Protein AF-A0A7J4QFR9-F1 (afdb_monomer_lite)

pLDDT: mean 86.67, std 10.89, range [56.66, 97.69]

Foldseek 3Di:
DDDDDDDDDPVVVVVLVVVCVVVVPPDSVRSVVVVVVVVVVVVVVVVVVVVCVVVVCPPVDPQDPVNVVVVCVVVVVVVCVVVVPD

Sequence (86 aa):
MEAICVKLDKGIMKEINEIAKEFHYTTRTDFIREAIRSKIEELQKKRALKNLEKYFGASKVKTTDEDLERIREEVGNEYKKKFGLK

Secondary structure (DSSP, 8-state):
---------HHHHHHHHHHHHHTT-S-HHHHHHHHHHHHHHHHHHHHHHHHHHTTTTT--S---HHHHHHHHHHHHHHHHHHHT--

Radius of gyration: 26.14 Å; chains: 1; bounding box: 53×25×66 Å

Structure (mmCIF, N/CA/C/O backbone):
data_AF-A0A7J4QFR9-F1
#
_entry.id   AF-A0A7J4QFR9-F1
#
loop_
_atom_site.group_PDB
_atom_site.id
_atom_site.type_symbol
_atom_site.label_atom_id
_atom_site.label_alt_id
_atom_site.label_comp_id
_atom_site.label_asym_id
_atom_site.label_entity_id
_atom_site.label_seq_id
_atom_site.pdbx_PDB_ins_code
_atom_site.Cartn_x
_atom_site.Cartn_y
_atom_site.Cartn_z
_atom_site.occupancy
_atom_site.B_iso_or_equiv
_atom_site.auth_seq_id
_atom_site.auth_comp_id
_atom_site.auth_asym_id
_atom_site.auth_atom_id
_atom_site.pdbx_PDB_model_num
ATOM 1 N N . MET A 1 1 ? -18.672 -0.401 -8.522 1.00 69.19 1 MET A N 1
ATOM 2 C CA . MET A 1 1 ? -18.058 -0.696 -7.210 1.00 69.19 1 MET A CA 1
ATOM 3 C C . MET A 1 1 ? -18.645 -2.003 -6.732 1.00 69.19 1 MET A C 1
ATOM 5 O O . MET A 1 1 ? -19.858 -2.142 -6.799 1.00 69.19 1 MET A O 1
ATOM 9 N N . GLU A 1 2 ? -17.812 -2.938 -6.296 1.00 90.00 2 GLU A N 1
ATOM 10 C CA . GLU A 1 2 ? -18.265 -4.180 -5.663 1.00 90.00 2 GLU A CA 1
ATOM 11 C C . GLU A 1 2 ? -18.071 -4.063 -4.149 1.00 90.00 2 GLU A C 1
ATOM 13 O O . GLU A 1 2 ? -17.118 -3.427 -3.690 1.00 90.00 2 GLU A O 1
ATOM 18 N N . ALA A 1 3 ? -18.998 -4.624 -3.374 1.00 91.00 3 ALA A N 1
ATOM 19 C CA . ALA A 1 3 ? -18.919 -4.628 -1.919 1.00 91.00 3 ALA A CA 1
ATOM 20 C C . ALA A 1 3 ? -18.239 -5.911 -1.436 1.00 91.00 3 ALA A C 1
ATOM 22 O O . ALA A 1 3 ? -18.555 -7.002 -1.904 1.00 91.00 3 ALA A O 1
ATOM 23 N N . ILE A 1 4 ? -17.339 -5.775 -0.465 1.00 92.31 4 ILE A N 1
ATOM 24 C CA . ILE A 1 4 ? -16.692 -6.905 0.203 1.00 92.31 4 ILE A CA 1
ATOM 25 C C . ILE A 1 4 ? -17.003 -6.855 1.697 1.00 92.31 4 ILE A C 1
ATOM 27 O O . ILE A 1 4 ? -17.087 -5.777 2.287 1.00 92.31 4 ILE A O 1
ATOM 31 N N . CYS A 1 5 ? -17.157 -8.022 2.316 1.00 93.69 5 CYS A N 1
ATOM 32 C CA . CYS A 1 5 ? -17.264 -8.154 3.764 1.00 93.69 5 CYS A CA 1
ATOM 33 C C . CYS A 1 5 ? -16.038 -8.909 4.273 1.00 93.69 5 CYS A C 1
ATOM 35 O O . CYS A 1 5 ? -15.729 -9.993 3.780 1.00 93.69 5 CYS A O 1
ATOM 37 N N . VAL A 1 6 ? -15.338 -8.338 5.251 1.00 90.88 6 VAL A N 1
ATOM 38 C CA . VAL A 1 6 ? -14.130 -8.930 5.832 1.00 90.88 6 VAL A CA 1
ATOM 39 C C . VAL A 1 6 ? -14.296 -8.979 7.344 1.00 90.88 6 VAL A C 1
ATOM 41 O O . VAL A 1 6 ? -14.714 -7.998 7.960 1.00 90.88 6 VAL A O 1
ATOM 44 N N . LYS A 1 7 ? -13.977 -10.127 7.945 1.00 94.81 7 LYS A N 1
ATOM 45 C CA . LYS A 1 7 ? -13.911 -10.278 9.400 1.00 94.81 7 LYS A CA 1
ATOM 46 C C . LYS A 1 7 ? -12.484 -9.995 9.852 1.00 94.81 7 LYS A C 1
ATOM 48 O O . LYS A 1 7 ? -11.552 -10.604 9.338 1.00 94.81 7 LYS A O 1
ATOM 53 N N . LEU A 1 8 ? -12.337 -9.073 10.795 1.00 93.31 8 LEU A N 1
ATOM 54 C CA . LEU A 1 8 ? -11.055 -8.655 11.354 1.00 93.31 8 LEU A CA 1
ATOM 55 C C . LEU A 1 8 ? -11.108 -8.778 12.873 1.00 93.31 8 LEU A C 1
ATOM 57 O O . LEU A 1 8 ? -12.159 -8.558 13.483 1.00 93.31 8 LEU A O 1
ATOM 61 N N . ASP A 1 9 ? -9.969 -9.102 13.477 1.00 96.94 9 ASP A N 1
ATOM 62 C CA . ASP A 1 9 ? -9.846 -9.123 14.928 1.00 96.94 9 ASP A CA 1
ATOM 63 C C . ASP A 1 9 ? -10.082 -7.740 15.532 1.00 96.94 9 ASP A C 1
ATOM 65 O O . ASP A 1 9 ? -9.803 -6.698 14.930 1.00 96.94 9 ASP A O 1
ATOM 69 N N . LYS A 1 10 ? -10.577 -7.726 16.774 1.00 95.31 10 LYS A N 1
ATOM 70 C CA . LYS A 1 10 ? -10.892 -6.478 17.483 1.00 95.31 10 LYS A CA 1
ATOM 71 C C . LYS A 1 10 ? -9.672 -5.564 17.627 1.00 95.31 10 LYS A C 1
ATOM 73 O O . LYS A 1 10 ? -9.833 -4.352 17.524 1.00 95.31 10 LYS A O 1
ATOM 78 N N . GLY A 1 11 ? -8.485 -6.137 17.850 1.00 96.81 11 GLY A N 1
ATOM 79 C CA . GLY A 1 11 ? -7.228 -5.386 17.949 1.00 96.81 11 GLY A CA 1
ATOM 80 C C . GLY A 1 11 ? -6.910 -4.647 16.652 1.00 96.81 11 GLY A C 1
ATOM 81 O O . GLY A 1 11 ? -6.807 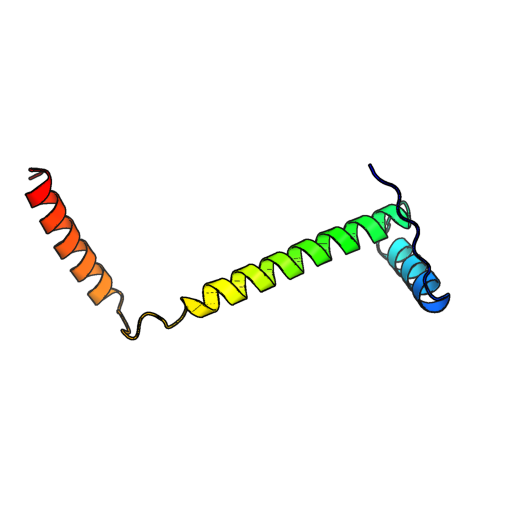-3.425 16.654 1.00 96.81 11 GLY A O 1
ATOM 82 N N . ILE A 1 12 ? -6.921 -5.371 15.531 1.00 94.50 12 ILE A N 1
ATOM 83 C CA . ILE A 1 12 ? -6.693 -4.809 14.193 1.00 94.50 12 ILE A CA 1
ATOM 84 C C . ILE A 1 12 ? -7.722 -3.720 13.876 1.00 94.50 12 ILE A C 1
ATOM 86 O O . ILE A 1 12 ? -7.374 -2.646 13.395 1.00 94.50 12 ILE A O 1
ATOM 90 N N . MET A 1 13 ? -9.002 -3.955 14.181 1.00 94.31 13 MET A N 1
ATOM 91 C CA . MET A 1 13 ? -10.035 -2.938 13.972 1.00 94.31 13 MET A CA 1
ATOM 92 C C . MET A 1 13 ? -9.797 -1.674 14.797 1.00 94.31 13 MET A C 1
ATOM 94 O O . MET A 1 13 ? -10.157 -0.588 14.343 1.00 94.31 13 MET A O 1
ATOM 98 N N . LYS A 1 14 ? -9.231 -1.793 16.001 1.00 95.44 14 LYS A N 1
ATOM 99 C CA . LYS A 1 14 ? -8.891 -0.646 16.844 1.00 95.44 14 LYS A CA 1
ATOM 100 C C . LYS A 1 14 ? -7.723 0.137 16.244 1.00 95.44 14 LYS A C 1
ATOM 102 O O . LYS A 1 14 ? -7.866 1.341 16.059 1.00 95.44 14 LYS A O 1
ATOM 107 N N . GLU A 1 15 ? -6.657 -0.550 15.848 1.00 95.19 15 GLU A N 1
ATOM 108 C CA . GLU A 1 15 ? -5.491 0.053 15.187 1.00 95.19 15 GLU A CA 1
ATOM 109 C C . GLU A 1 15 ? -5.879 0.783 13.897 1.00 95.19 15 GLU A C 1
ATOM 111 O O . GLU A 1 15 ? -5.513 1.939 13.707 1.00 95.19 15 GLU A O 1
ATOM 116 N N . ILE A 1 16 ? -6.710 0.165 13.047 1.00 94.25 16 ILE A N 1
ATOM 117 C CA . ILE A 1 16 ? -7.220 0.803 11.823 1.00 94.25 16 ILE A CA 1
ATOM 118 C C . ILE A 1 16 ? -7.925 2.124 12.146 1.00 94.25 16 ILE A C 1
ATOM 120 O O . ILE A 1 16 ? -7.775 3.092 11.408 1.00 94.25 16 ILE A O 1
ATOM 124 N N . ASN A 1 17 ? -8.695 2.187 13.234 1.00 92.56 17 ASN A N 1
ATOM 125 C CA . ASN A 1 17 ? -9.410 3.409 13.606 1.00 92.56 17 ASN A CA 1
ATOM 126 C C . ASN A 1 17 ? -8.478 4.500 14.120 1.00 92.56 17 ASN A C 1
ATOM 128 O O . ASN A 1 17 ? -8.710 5.672 13.832 1.00 92.56 17 ASN A O 1
ATOM 132 N N . GLU A 1 18 ? -7.470 4.118 14.899 1.00 95.00 18 GLU A N 1
ATOM 133 C CA . GLU A 1 18 ? -6.470 5.038 15.436 1.00 95.00 18 GLU A CA 1
ATOM 134 C C . GLU A 1 18 ? -5.649 5.643 14.295 1.00 95.00 18 GLU A C 1
ATOM 136 O O . GLU A 1 18 ? -5.623 6.864 14.158 1.00 95.00 18 GLU A O 1
ATOM 141 N N . ILE A 1 19 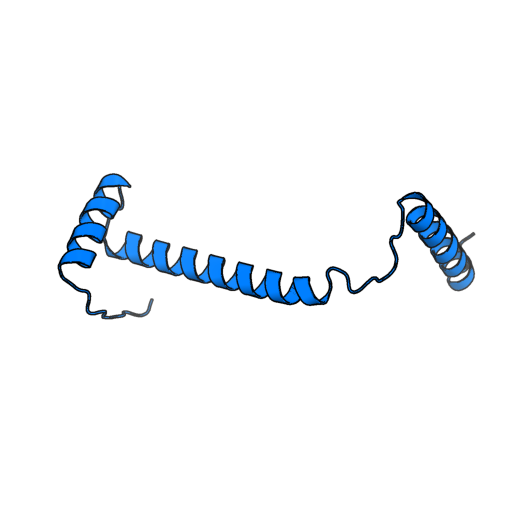? -5.128 4.804 13.397 1.00 95.06 19 ILE A N 1
ATOM 142 C CA . ILE A 1 19 ? -4.361 5.225 12.219 1.00 95.06 19 ILE A CA 1
ATOM 143 C C . ILE A 1 19 ? -5.234 6.049 11.268 1.00 95.06 19 ILE A C 1
ATOM 145 O O . ILE A 1 19 ? -4.839 7.125 10.827 1.00 95.06 19 ILE A O 1
ATOM 149 N N . ALA A 1 20 ? -6.455 5.600 10.962 1.00 94.25 20 ALA A N 1
ATOM 150 C CA . ALA A 1 20 ? -7.348 6.360 10.089 1.00 94.25 20 ALA A CA 1
ATOM 151 C C . ALA A 1 20 ? -7.609 7.773 10.638 1.00 94.25 20 ALA A C 1
ATOM 153 O O . ALA A 1 20 ? -7.662 8.729 9.868 1.00 94.25 20 ALA A O 1
ATOM 154 N N . LYS A 1 21 ? -7.731 7.917 11.963 1.00 92.75 21 LYS A N 1
ATOM 155 C CA . LYS A 1 21 ? -7.910 9.218 12.613 1.00 92.75 21 LYS A CA 1
ATOM 156 C C . LYS A 1 21 ? -6.630 10.056 12.591 1.00 92.75 21 LYS A C 1
ATOM 158 O O . LYS A 1 21 ? -6.712 11.246 12.300 1.00 92.75 21 LYS A O 1
ATOM 163 N N . GLU A 1 22 ? -5.487 9.446 12.895 1.00 95.00 22 GLU A N 1
ATOM 164 C CA . GLU A 1 22 ? -4.166 10.088 12.897 1.00 95.00 22 GLU A CA 1
ATOM 165 C C . GLU A 1 22 ? -3.825 10.686 11.528 1.00 95.00 22 GLU A C 1
ATOM 167 O O . GLU A 1 22 ? -3.405 11.834 11.439 1.00 95.00 22 GLU A O 1
ATOM 172 N N . PHE A 1 23 ? -4.097 9.946 10.454 1.00 94.25 23 PHE A N 1
ATOM 173 C CA . PHE A 1 23 ? -3.831 10.371 9.080 1.00 94.25 23 PHE A CA 1
ATOM 174 C C . PHE A 1 23 ? -5.037 11.043 8.402 1.00 94.25 23 PHE A C 1
ATOM 176 O O . PHE A 1 23 ? -5.071 11.169 7.180 1.00 94.25 23 PHE A O 1
ATOM 183 N N . HIS A 1 24 ? -6.028 11.485 9.184 1.00 92.62 24 HIS A N 1
ATOM 184 C CA . HIS A 1 24 ? -7.179 12.273 8.725 1.00 92.62 24 HIS A CA 1
ATOM 185 C C . HIS A 1 24 ? -8.009 11.640 7.593 1.00 92.62 24 HIS A C 1
ATOM 187 O O . HIS A 1 24 ? -8.595 12.342 6.764 1.00 92.62 24 HIS A O 1
ATOM 193 N N . TYR A 1 25 ? -8.123 10.314 7.571 1.00 93.88 25 TYR A N 1
ATOM 194 C CA . TYR A 1 25 ? -9.034 9.633 6.660 1.00 93.88 25 TYR A CA 1
ATOM 195 C C . TYR A 1 25 ? -10.488 9.913 7.044 1.00 93.88 25 TYR A C 1
ATOM 197 O O . TYR A 1 25 ? -10.884 9.816 8.206 1.00 93.88 25 TYR A O 1
ATOM 205 N N . THR A 1 26 ? -11.314 10.206 6.040 1.00 89.19 26 THR A N 1
ATOM 206 C CA . THR A 1 26 ? -12.736 10.515 6.232 1.00 89.19 26 THR A CA 1
ATOM 207 C C . THR A 1 26 ? -13.531 9.295 6.694 1.00 89.19 26 THR A C 1
ATOM 209 O O . THR A 1 26 ? -14.410 9.408 7.548 1.00 89.19 26 THR A O 1
ATOM 212 N N . THR A 1 27 ? -13.220 8.111 6.158 1.00 92.62 27 THR A N 1
ATOM 213 C CA . THR A 1 27 ? -13.866 6.855 6.554 1.00 92.62 27 THR A CA 1
ATOM 214 C C . THR A 1 27 ? -12.863 5.707 6.654 1.00 92.62 27 THR A C 1
ATOM 216 O O . THR A 1 27 ? -11.835 5.682 5.977 1.00 92.62 27 THR A O 1
ATOM 219 N N . ARG A 1 28 ? -13.203 4.685 7.454 1.00 90.94 28 ARG A N 1
ATOM 220 C CA . ARG A 1 28 ? -12.442 3.421 7.521 1.00 90.94 28 ARG A CA 1
ATOM 221 C C . ARG A 1 28 ? -12.348 2.751 6.153 1.00 90.94 28 ARG A C 1
ATOM 223 O O . ARG A 1 28 ? -11.331 2.156 5.820 1.00 90.94 28 ARG A O 1
ATOM 230 N N . THR A 1 29 ? -13.415 2.851 5.364 1.00 92.31 29 THR A N 1
ATOM 231 C CA . THR A 1 29 ? -13.475 2.280 4.020 1.00 92.31 29 THR A CA 1
ATOM 232 C C . THR A 1 29 ? -12.464 2.946 3.094 1.00 92.31 29 THR A C 1
ATOM 234 O O . THR A 1 29 ? -11.854 2.253 2.285 1.00 92.31 29 THR A O 1
ATOM 237 N N . ASP A 1 30 ? -12.252 4.258 3.219 1.00 92.00 30 ASP A N 1
ATOM 238 C CA . ASP A 1 30 ? -11.259 4.973 2.413 1.00 92.00 30 ASP A CA 1
ATOM 239 C C . ASP A 1 30 ? -9.843 4.535 2.768 1.00 92.00 30 ASP A C 1
ATOM 241 O O . ASP A 1 30 ? -9.082 4.183 1.867 1.00 92.00 30 ASP A O 1
ATOM 245 N N . PHE A 1 31 ? -9.538 4.436 4.065 1.00 94.31 31 PHE A N 1
ATOM 246 C CA . PHE A 1 31 ? -8.267 3.890 4.538 1.00 94.31 31 PHE A CA 1
ATOM 247 C C . PHE A 1 31 ? -8.024 2.468 4.010 1.00 94.31 31 PHE A C 1
ATOM 249 O O . PHE A 1 31 ? -6.987 2.192 3.411 1.00 94.31 31 PHE A O 1
ATOM 256 N N . ILE A 1 32 ? -8.998 1.565 4.175 1.00 93.50 32 ILE A N 1
ATOM 257 C CA . ILE A 1 32 ? -8.871 0.167 3.733 1.00 93.50 32 ILE A CA 1
ATOM 258 C C . ILE A 1 32 ? -8.683 0.095 2.214 1.00 93.50 32 ILE A C 1
ATOM 260 O O . ILE A 1 32 ? -7.860 -0.680 1.728 1.00 93.50 32 ILE A O 1
ATOM 264 N N . ARG A 1 33 ? -9.415 0.911 1.447 1.00 93.00 33 ARG A N 1
ATOM 265 C CA . ARG A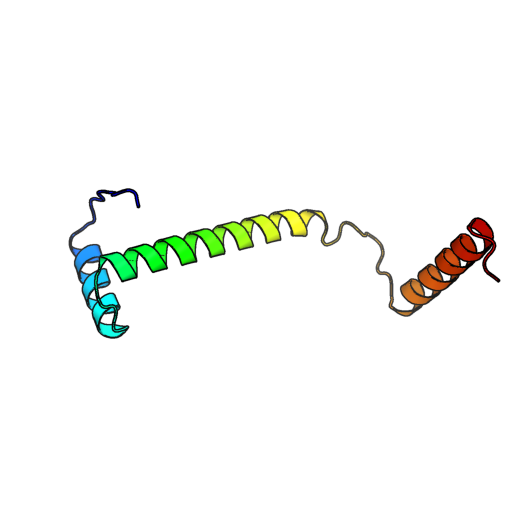 1 33 ? -9.297 0.946 -0.014 1.00 93.00 33 ARG A CA 1
ATOM 266 C C . ARG A 1 33 ? -7.906 1.397 -0.450 1.00 93.00 33 ARG A C 1
ATOM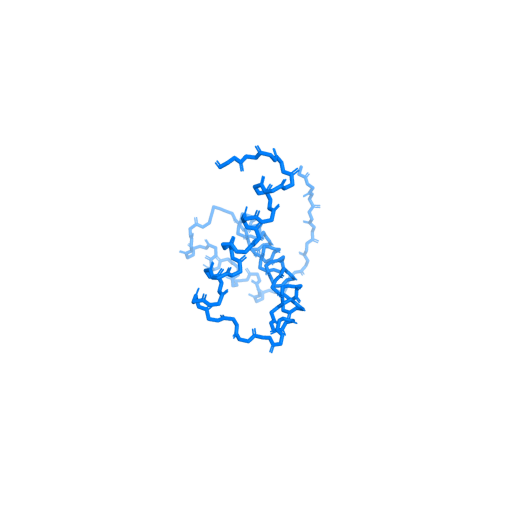 268 O O . ARG A 1 33 ? -7.334 0.786 -1.350 1.00 93.00 33 ARG A O 1
ATOM 275 N N . GLU A 1 34 ? -7.367 2.429 0.189 1.00 94.62 34 GLU A N 1
ATOM 276 C CA . GLU A 1 34 ? -6.036 2.948 -0.119 1.00 94.62 34 GLU A CA 1
ATOM 277 C C . GLU A 1 34 ? -4.934 1.955 0.265 1.00 94.62 34 GLU A C 1
ATOM 279 O O . GLU A 1 34 ? -4.040 1.675 -0.535 1.00 94.62 34 GLU A O 1
ATOM 284 N N . ALA A 1 35 ? -5.055 1.321 1.434 1.00 94.56 35 ALA A N 1
ATOM 285 C CA . ALA A 1 35 ? -4.138 0.276 1.875 1.00 94.56 35 ALA A CA 1
ATOM 286 C C . ALA A 1 35 ? -4.105 -0.913 0.896 1.00 94.56 35 ALA A C 1
ATOM 288 O O . ALA A 1 35 ? -3.028 -1.397 0.540 1.00 94.56 35 ALA A O 1
ATOM 289 N N . ILE A 1 36 ? -5.272 -1.356 0.408 1.00 94.94 36 ILE A N 1
ATOM 290 C CA . ILE A 1 36 ? -5.366 -2.427 -0.595 1.00 94.94 36 ILE A CA 1
ATOM 291 C C . ILE A 1 36 ? -4.687 -2.007 -1.905 1.00 94.94 36 ILE A C 1
ATOM 293 O O . ILE A 1 36 ? -3.900 -2.785 -2.447 1.00 94.94 36 ILE A O 1
ATOM 297 N N . ARG A 1 37 ? -4.945 -0.791 -2.409 1.00 95.88 37 ARG A N 1
ATOM 298 C CA . ARG A 1 37 ? -4.306 -0.281 -3.638 1.00 95.88 37 ARG A CA 1
ATOM 299 C C . ARG A 1 37 ? -2.790 -0.238 -3.513 1.00 95.88 37 ARG A C 1
ATOM 301 O O . ARG A 1 37 ? -2.099 -0.840 -4.331 1.00 95.88 37 ARG A O 1
ATOM 308 N N . SER A 1 38 ? -2.295 0.396 -2.454 1.00 96.88 38 SER A N 1
ATOM 309 C CA . SER A 1 38 ? -0.864 0.507 -2.176 1.00 96.88 38 SER A CA 1
ATOM 310 C C . SER A 1 38 ? -0.204 -0.873 -2.110 1.00 96.88 38 SER A C 1
ATOM 312 O O . SER A 1 38 ? 0.840 -1.107 -2.726 1.00 96.88 38 SER A O 1
ATOM 314 N N . LYS A 1 39 ? -0.862 -1.850 -1.466 1.00 97.31 39 LYS A N 1
ATOM 315 C CA . LYS A 1 39 ? -0.337 -3.215 -1.400 1.00 97.31 39 LYS A CA 1
ATOM 316 C C . LYS A 1 39 ? -0.291 -3.904 -2.763 1.00 97.31 39 LYS A C 1
ATOM 318 O O . LYS A 1 39 ? 0.679 -4.604 -3.056 1.00 97.31 39 LYS A O 1
ATOM 323 N N . ILE A 1 40 ? -1.316 -3.723 -3.596 1.00 97.25 40 ILE A N 1
ATOM 324 C CA . ILE A 1 40 ? -1.341 -4.266 -4.961 1.00 97.25 40 ILE A CA 1
ATOM 325 C C . ILE A 1 40 ? -0.190 -3.680 -5.784 1.00 97.25 40 ILE A C 1
ATOM 327 O O . ILE A 1 40 ? 0.543 -4.438 -6.420 1.00 97.25 40 ILE A O 1
ATOM 331 N N . GLU A 1 41 ? 0.014 -2.365 -5.735 1.00 97.25 41 GLU A N 1
ATOM 332 C CA . GLU A 1 41 ? 1.111 -1.699 -6.444 1.00 97.25 41 GLU A CA 1
ATOM 333 C C . GLU A 1 41 ? 2.485 -2.185 -5.971 1.00 97.25 41 GLU A C 1
ATOM 335 O O . GLU A 1 41 ? 3.362 -2.473 -6.787 1.00 97.25 41 GLU A O 1
ATOM 340 N N . GLU A 1 42 ? 2.679 -2.334 -4.658 1.00 97.69 42 GLU A N 1
ATOM 341 C CA . GLU A 1 42 ? 3.911 -2.879 -4.081 1.00 97.69 42 GLU A CA 1
ATOM 342 C C . GLU A 1 42 ? 4.198 -4.293 -4.615 1.00 97.69 42 GLU A C 1
ATOM 344 O O . GLU A 1 42 ? 5.318 -4.599 -5.035 1.00 97.69 42 GLU A O 1
ATOM 349 N N . LEU A 1 43 ? 3.184 -5.164 -4.644 1.00 96.88 43 LEU A N 1
ATOM 350 C CA . LEU A 1 43 ? 3.315 -6.532 -5.148 1.00 96.88 43 LEU A CA 1
ATOM 351 C C . LEU A 1 43 ? 3.600 -6.568 -6.655 1.00 96.88 43 LEU A C 1
ATOM 353 O O . LEU A 1 43 ? 4.422 -7.372 -7.105 1.00 96.88 43 LEU A O 1
ATOM 357 N N . GLN A 1 44 ? 2.974 -5.686 -7.436 1.00 95.62 44 GLN A N 1
ATOM 358 C CA . GLN A 1 44 ? 3.249 -5.544 -8.867 1.00 95.62 44 GLN A CA 1
ATOM 359 C C . GLN A 1 44 ? 4.691 -5.091 -9.118 1.00 95.62 44 GLN A C 1
ATOM 361 O O . GLN A 1 44 ? 5.386 -5.707 -9.929 1.00 95.62 44 GLN A O 1
ATOM 366 N N . LYS A 1 45 ? 5.176 -4.089 -8.373 1.00 94.94 45 LYS A N 1
ATOM 367 C CA . LYS A 1 45 ? 6.572 -3.625 -8.436 1.00 94.94 45 LYS A CA 1
ATOM 368 C C . LYS A 1 45 ? 7.548 -4.751 -8.100 1.00 94.94 45 LYS A C 1
ATOM 370 O O . LYS A 1 45 ? 8.476 -4.997 -8.865 1.00 94.94 45 LYS A O 1
ATOM 375 N N . LYS A 1 46 ? 7.307 -5.502 -7.018 1.00 94.31 46 LYS A N 1
ATOM 376 C CA . LYS A 1 46 ? 8.139 -6.663 -6.645 1.00 94.31 46 LYS A CA 1
ATOM 377 C C . LYS A 1 46 ? 8.174 -7.728 -7.739 1.00 94.31 46 LYS A C 1
ATOM 379 O O . LYS A 1 46 ? 9.234 -8.272 -8.036 1.00 94.31 46 LYS A O 1
ATOM 384 N N . ARG A 1 47 ? 7.035 -8.009 -8.378 1.00 93.00 47 ARG A N 1
ATOM 385 C CA . ARG A 1 47 ? 6.966 -8.954 -9.501 1.00 93.00 47 ARG A CA 1
ATOM 386 C C . ARG A 1 47 ? 7.749 -8.454 -10.717 1.00 93.00 47 ARG A C 1
ATOM 388 O O . ARG A 1 47 ? 8.450 -9.246 -11.341 1.00 93.00 47 ARG A O 1
ATOM 395 N N . ALA A 1 48 ? 7.645 -7.167 -11.042 1.00 91.06 48 ALA A N 1
ATOM 396 C CA . ALA A 1 48 ? 8.395 -6.556 -12.136 1.00 91.06 48 ALA A CA 1
ATOM 397 C C . ALA A 1 48 ? 9.908 -6.610 -11.881 1.00 91.06 48 ALA A C 1
ATOM 399 O O . ALA A 1 48 ? 10.651 -7.044 -12.757 1.00 91.06 48 ALA A O 1
ATOM 400 N N . LEU A 1 49 ? 10.353 -6.274 -10.666 1.00 89.75 49 LEU A N 1
ATOM 401 C CA . LEU A 1 49 ? 11.761 -6.368 -10.272 1.00 89.75 49 LEU A CA 1
ATOM 402 C C . LEU A 1 49 ? 12.282 -7.804 -10.354 1.00 89.75 49 LEU A C 1
ATOM 404 O O . LEU A 1 49 ? 13.309 -8.032 -10.977 1.00 89.75 49 LEU A O 1
ATOM 408 N N . LYS A 1 50 ? 11.535 -8.792 -9.848 1.00 87.56 50 LYS A N 1
ATOM 409 C CA . LYS A 1 50 ? 11.910 -10.212 -9.964 1.00 87.56 50 LYS A CA 1
ATOM 410 C C . LYS A 1 50 ? 12.020 -10.687 -11.419 1.00 87.56 50 LYS A C 1
ATOM 412 O O . LYS A 1 50 ? 12.805 -11.576 -11.739 1.00 87.56 50 LYS A O 1
ATOM 417 N N . ASN A 1 51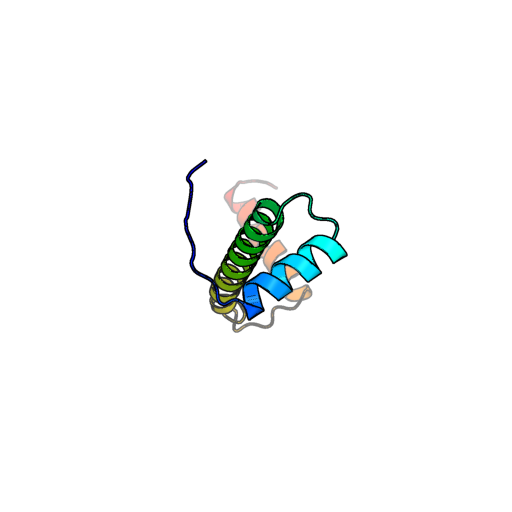 ? 11.214 -10.126 -12.318 1.00 83.88 51 ASN A N 1
ATOM 418 C CA . ASN A 1 51 ? 11.342 -10.408 -13.746 1.00 83.88 51 ASN A CA 1
ATOM 419 C C . ASN A 1 51 ? 12.580 -9.732 -14.341 1.00 83.88 51 ASN A C 1
ATOM 421 O O . ASN A 1 51 ? 13.255 -10.353 -15.156 1.00 83.88 51 ASN A O 1
ATOM 425 N N . LEU A 1 52 ? 12.888 -8.502 -13.923 1.00 81.69 52 LEU A N 1
ATOM 426 C CA . LEU A 1 52 ? 14.094 -7.784 -14.327 1.00 81.69 52 LEU A CA 1
ATOM 427 C C . LEU A 1 52 ? 15.374 -8.448 -13.811 1.00 81.69 52 LEU A C 1
ATOM 429 O O . LEU A 1 52 ? 16.354 -8.478 -14.543 1.00 81.69 52 LEU A O 1
ATOM 433 N N . GLU A 1 53 ? 15.370 -9.030 -12.609 1.00 76.75 53 GLU A N 1
ATOM 434 C CA . GLU A 1 53 ? 16.508 -9.779 -12.049 1.00 76.75 53 GLU A CA 1
ATOM 435 C C . GLU A 1 53 ? 17.003 -10.890 -12.982 1.00 76.75 53 GLU A C 1
ATOM 437 O O . GLU A 1 53 ? 18.195 -11.161 -13.027 1.00 76.75 53 GLU A O 1
ATOM 442 N N . LYS A 1 54 ? 16.119 -11.495 -13.785 1.00 73.62 54 LYS A N 1
ATOM 443 C CA . LYS A 1 54 ? 16.515 -12.491 -14.798 1.00 73.62 54 LYS A CA 1
ATOM 444 C C . LYS A 1 54 ? 17.371 -11.902 -15.921 1.00 73.62 54 LYS A C 1
ATOM 446 O O . LYS A 1 54 ? 18.078 -12.641 -16.599 1.00 73.62 54 LYS A O 1
ATOM 451 N N . TYR A 1 55 ? 17.261 -10.598 -16.148 1.00 72.00 55 TYR A N 1
ATOM 452 C CA . TYR A 1 55 ? 17.980 -9.861 -17.181 1.00 72.00 55 TYR A CA 1
ATOM 453 C C . TYR A 1 55 ? 19.173 -9.084 -16.604 1.00 72.00 55 TYR A C 1
ATOM 455 O O . TYR A 1 55 ? 20.163 -8.873 -17.306 1.00 72.00 55 TYR A O 1
ATOM 463 N N . PHE A 1 56 ? 19.131 -8.706 -15.323 1.00 63.03 56 PHE A N 1
ATOM 464 C CA . PHE A 1 56 ? 20.284 -8.148 -14.616 1.00 63.03 56 PHE A CA 1
ATOM 465 C C . PHE A 1 56 ? 21.393 -9.205 -14.498 1.00 63.03 56 PHE A C 1
ATOM 467 O O . PHE A 1 56 ? 21.188 -10.292 -13.969 1.00 63.03 56 PHE A O 1
ATOM 474 N N . GLY A 1 57 ? 22.581 -8.906 -15.033 1.00 61.12 57 GLY A N 1
ATOM 475 C CA . GLY A 1 57 ? 23.707 -9.851 -15.073 1.00 61.12 57 GLY A CA 1
ATOM 476 C C . GLY A 1 57 ? 23.620 -10.928 -16.166 1.00 61.12 57 GLY A C 1
ATOM 477 O O . GLY A 1 57 ? 24.548 -11.722 -16.301 1.00 61.12 57 GLY A O 1
ATOM 478 N N . ALA A 1 58 ? 22.562 -10.942 -16.991 1.00 58.12 58 ALA A N 1
ATOM 479 C CA . ALA A 1 58 ? 22.503 -11.797 -18.183 1.00 58.12 58 ALA A CA 1
ATOM 480 C C . ALA A 1 58 ? 23.586 -11.418 -19.211 1.00 58.12 58 ALA A C 1
ATOM 482 O O . ALA A 1 58 ? 24.096 -12.277 -19.933 1.00 58.12 58 ALA A O 1
ATOM 483 N N . SER A 1 59 ? 23.999 -10.146 -19.226 1.00 57.50 59 SER A N 1
ATOM 484 C CA . SER A 1 59 ? 25.254 -9.761 -19.864 1.00 57.50 59 SER A CA 1
ATOM 485 C C . SER A 1 59 ? 26.421 -10.186 -18.971 1.00 57.50 59 SER A C 1
ATOM 487 O O . SER A 1 59 ? 26.722 -9.543 -17.967 1.00 57.50 59 SER A O 1
ATOM 489 N N . LYS A 1 60 ? 27.104 -11.270 -19.354 1.00 56.66 60 LYS A N 1
ATOM 490 C CA . LYS A 1 60 ? 28.390 -11.692 -18.763 1.00 56.66 60 LYS A CA 1
ATOM 491 C C . LYS A 1 60 ? 29.538 -10.720 -19.074 1.00 56.66 60 LYS A C 1
ATOM 493 O O . LYS A 1 60 ? 30.658 -10.934 -18.618 1.00 56.66 60 LYS A O 1
ATOM 498 N N . VAL A 1 61 ? 29.279 -9.690 -19.877 1.00 65.19 61 VAL A N 1
ATOM 499 C CA . VAL A 1 61 ? 30.275 -8.734 -20.350 1.00 65.19 61 VAL A CA 1
ATOM 500 C C . VAL A 1 61 ? 30.118 -7.446 -19.551 1.00 65.19 61 VAL A C 1
ATOM 502 O O . VAL A 1 61 ? 29.046 -6.838 -19.541 1.00 65.19 61 VAL A O 1
ATOM 505 N N . LYS A 1 62 ? 31.193 -7.027 -18.877 1.00 59.69 62 LYS A N 1
ATOM 506 C CA . LYS A 1 62 ? 31.323 -5.654 -18.386 1.00 59.69 62 LYS A CA 1
ATOM 507 C C . LYS A 1 62 ? 31.604 -4.778 -19.601 1.00 59.69 62 LYS A C 1
ATOM 509 O O . LYS A 1 62 ? 32.751 -4.666 -20.007 1.00 59.69 62 LYS A O 1
ATOM 514 N N . THR A 1 63 ? 30.563 -4.240 -20.214 1.00 71.56 63 THR A N 1
ATOM 515 C CA . THR A 1 63 ? 30.717 -3.275 -21.304 1.00 71.56 63 THR A CA 1
ATOM 516 C C . THR A 1 63 ? 30.940 -1.908 -20.670 1.00 71.56 63 THR A C 1
ATOM 518 O O . THR A 1 63 ? 30.083 -1.441 -19.919 1.00 71.56 63 THR A O 1
ATOM 521 N N . THR A 1 64 ? 32.109 -1.312 -20.893 1.00 76.62 64 THR A N 1
ATOM 522 C CA . THR A 1 64 ? 32.396 0.063 -20.460 1.00 76.62 64 THR A CA 1
ATOM 523 C C . THR A 1 64 ? 31.672 1.065 -21.362 1.00 76.62 64 THR A C 1
ATOM 525 O O . THR A 1 64 ? 31.158 0.704 -22.423 1.00 76.62 64 THR A O 1
ATOM 528 N N . ASP A 1 65 ? 31.629 2.335 -20.958 1.00 75.50 65 ASP A N 1
ATOM 529 C CA . ASP A 1 65 ? 31.049 3.394 -21.794 1.00 75.50 65 ASP A CA 1
ATOM 530 C C . ASP A 1 65 ? 31.778 3.519 -23.146 1.00 75.50 65 ASP A C 1
ATOM 532 O O . ASP A 1 65 ? 31.127 3.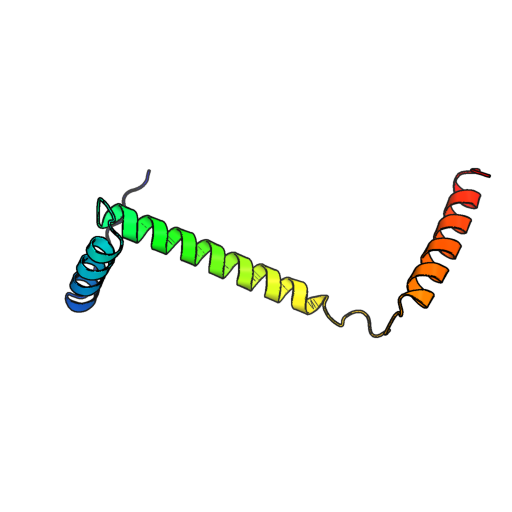680 -24.177 1.00 75.50 65 ASP A O 1
ATOM 536 N N . GLU A 1 66 ? 33.102 3.326 -23.163 1.00 80.81 66 GLU A N 1
ATOM 537 C CA . GLU A 1 66 ? 33.920 3.294 -24.387 1.00 80.81 66 GLU A CA 1
ATOM 538 C C . GLU A 1 66 ? 33.545 2.120 -25.307 1.00 80.81 66 GLU A C 1
ATOM 540 O O . GLU A 1 66 ? 33.416 2.284 -26.523 1.00 80.81 66 GLU A O 1
ATOM 545 N N . ASP A 1 67 ? 33.312 0.929 -24.741 1.00 80.94 67 ASP A N 1
ATOM 546 C CA . ASP A 1 67 ? 32.860 -0.229 -25.516 1.00 80.94 67 ASP A CA 1
ATOM 547 C C . ASP A 1 67 ? 31.459 0.000 -26.102 1.00 80.94 67 ASP A C 1
ATOM 549 O O . ASP A 1 67 ? 31.190 -0.393 -27.240 1.00 80.94 67 ASP A O 1
ATOM 553 N N . LEU A 1 68 ? 30.561 0.648 -25.350 1.00 82.31 68 LEU A N 1
ATOM 554 C CA . LEU A 1 68 ? 29.226 1.010 -25.832 1.00 82.31 68 LEU A CA 1
ATOM 555 C C . LEU A 1 68 ? 29.293 2.016 -26.980 1.00 82.31 68 LEU A C 1
ATOM 557 O O . LEU A 1 68 ? 28.516 1.901 -27.929 1.00 82.31 68 LEU A O 1
ATOM 561 N N . GLU A 1 69 ? 30.191 2.993 -26.900 1.00 84.69 69 GLU A N 1
ATOM 562 C CA . GLU A 1 69 ? 30.382 3.999 -27.942 1.00 84.69 69 GLU A CA 1
ATOM 563 C C . GLU A 1 69 ? 30.909 3.367 -29.235 1.00 84.69 69 GLU A C 1
ATOM 565 O O . GLU A 1 69 ? 30.300 3.556 -30.292 1.00 84.69 69 GLU A O 1
ATOM 570 N N . ARG A 1 70 ? 31.919 2.489 -29.138 1.00 88.06 70 ARG A N 1
ATOM 571 C CA . ARG A 1 70 ? 32.418 1.709 -30.283 1.00 88.06 70 ARG A CA 1
ATOM 572 C C . ARG A 1 70 ? 31.318 0.856 -30.922 1.00 88.06 70 ARG A C 1
ATOM 574 O O . ARG A 1 70 ? 31.139 0.900 -32.137 1.00 88.06 70 ARG A O 1
ATOM 581 N N . ILE A 1 71 ? 30.545 0.116 -30.121 1.00 86.19 71 ILE A N 1
ATOM 582 C CA . ILE A 1 71 ? 29.448 -0.730 -30.629 1.00 86.19 71 ILE A CA 1
ATOM 583 C C . ILE A 1 71 ? 28.388 0.118 -31.344 1.00 86.19 71 ILE A C 1
ATOM 585 O O . ILE A 1 71 ? 27.884 -0.282 -32.393 1.00 86.19 71 ILE A O 1
ATOM 589 N N . ARG A 1 72 ? 28.038 1.297 -30.809 1.00 86.94 72 ARG A N 1
ATOM 590 C CA . ARG A 1 72 ? 27.078 2.206 -31.461 1.00 86.94 72 ARG A CA 1
ATOM 591 C C . ARG A 1 72 ? 27.587 2.693 -32.810 1.00 86.94 72 ARG A C 1
ATOM 593 O O . ARG A 1 72 ? 26.795 2.773 -33.746 1.00 86.94 72 ARG A O 1
ATOM 600 N N . GLU A 1 73 ? 28.870 3.021 -32.910 1.00 89.25 73 GLU A N 1
ATOM 601 C CA . GLU A 1 73 ? 29.471 3.494 -34.154 1.00 89.25 73 GLU A CA 1
ATOM 602 C C . GLU A 1 73 ? 29.544 2.378 -35.207 1.00 89.25 73 GLU A C 1
ATOM 604 O O . GLU A 1 73 ? 29.146 2.586 -36.354 1.00 89.25 73 GLU A O 1
ATOM 609 N N . GLU A 1 74 ? 29.951 1.168 -34.812 1.00 88.38 74 GLU A N 1
ATOM 610 C CA . GLU A 1 74 ? 29.967 -0.017 -35.680 1.00 88.38 74 GLU A CA 1
ATOM 611 C C . GLU A 1 74 ? 28.566 -0.353 -36.207 1.00 88.38 74 GLU A C 1
ATOM 613 O O . GLU A 1 74 ? 28.350 -0.392 -37.421 1.00 88.38 74 GLU A O 1
ATOM 618 N N . VAL A 1 75 ? 27.585 -0.499 -35.309 1.00 90.31 75 VAL A N 1
ATOM 619 C CA . VAL A 1 75 ? 26.187 -0.782 -35.669 1.00 90.31 75 VAL A CA 1
ATOM 620 C C . VAL A 1 75 ? 25.595 0.357 -36.506 1.00 90.31 75 VAL A C 1
ATOM 622 O O . VAL A 1 75 ? 24.892 0.116 -37.488 1.00 90.31 75 VAL A O 1
ATOM 625 N N . GLY A 1 76 ? 25.900 1.612 -36.168 1.00 87.31 76 GLY A N 1
ATOM 626 C CA . GLY A 1 76 ? 25.478 2.786 -36.930 1.00 87.31 76 GLY A CA 1
ATOM 627 C C . GLY A 1 76 ? 26.025 2.786 -38.359 1.00 87.31 76 GLY A C 1
ATOM 628 O O . GLY A 1 76 ? 25.283 3.059 -39.304 1.00 87.31 76 GLY A O 1
ATOM 629 N N . ASN A 1 77 ? 27.293 2.417 -38.541 1.00 87.50 77 ASN A N 1
ATOM 630 C CA . ASN A 1 77 ? 27.922 2.292 -39.854 1.00 87.50 77 ASN A CA 1
ATOM 631 C C . ASN A 1 77 ? 27.361 1.113 -40.664 1.00 87.50 77 ASN A C 1
ATOM 633 O O . ASN A 1 77 ? 27.174 1.236 -41.877 1.00 87.50 77 ASN A O 1
ATOM 637 N N . GLU A 1 78 ? 27.038 -0.011 -40.020 1.00 86.50 78 GLU A N 1
ATOM 638 C CA . GLU A 1 78 ? 26.328 -1.121 -40.665 1.00 86.50 78 GLU A CA 1
ATOM 639 C C . GLU A 1 78 ? 24.937 -0.703 -41.148 1.00 86.50 78 GLU A C 1
ATOM 641 O O . GLU A 1 78 ? 24.564 -0.989 -42.288 1.00 86.50 78 GLU A O 1
ATOM 646 N N . TYR A 1 79 ? 24.183 0.034 -40.329 1.00 84.94 79 TYR A N 1
ATOM 647 C CA . TYR A 1 79 ? 22.873 0.549 -40.720 1.00 84.94 79 TYR A CA 1
ATOM 648 C C . TYR A 1 79 ? 22.955 1.583 -41.843 1.00 84.94 79 TYR A C 1
ATOM 650 O O . TYR A 1 79 ? 22.152 1.518 -42.774 1.00 84.94 79 TYR A O 1
ATOM 658 N N . LYS A 1 80 ? 23.945 2.483 -41.814 1.00 85.12 80 LYS A N 1
ATOM 659 C CA . LYS A 1 80 ? 24.225 3.418 -42.916 1.00 85.12 80 LYS A CA 1
ATOM 660 C C . LYS A 1 80 ? 24.462 2.682 -44.233 1.00 85.12 80 LYS A C 1
ATOM 662 O O . LYS A 1 80 ? 23.813 2.987 -45.231 1.00 85.12 80 LYS A O 1
ATOM 667 N N . LYS A 1 81 ? 25.306 1.642 -44.219 1.00 84.38 81 LYS A N 1
ATOM 668 C CA . LYS A 1 81 ? 25.550 0.778 -45.389 1.00 84.38 81 LYS A CA 1
ATOM 669 C C . LYS A 1 81 ? 24.285 0.052 -45.847 1.00 84.38 81 LYS A C 1
ATOM 671 O O . LYS A 1 81 ? 24.009 0.012 -47.041 1.00 84.38 81 LYS A O 1
ATOM 676 N N . LYS A 1 82 ? 23.508 -0.499 -44.912 1.00 85.00 82 LYS A N 1
ATOM 677 C CA . LYS A 1 82 ? 22.288 -1.267 -45.202 1.00 85.00 82 LYS A CA 1
ATOM 678 C C . LYS A 1 82 ? 21.165 -0.410 -45.791 1.00 85.00 82 LYS A C 1
ATOM 680 O O . LYS A 1 82 ? 20.429 -0.890 -46.647 1.00 85.00 82 LYS A O 1
ATOM 685 N N . PHE A 1 83 ? 21.035 0.836 -45.344 1.00 83.88 83 PHE A N 1
ATOM 686 C CA . PHE A 1 83 ? 19.989 1.763 -45.787 1.00 83.88 83 PHE A CA 1
ATOM 687 C C . PHE A 1 83 ? 20.471 2.799 -46.813 1.00 83.88 83 PHE A C 1
ATOM 689 O O . PHE A 1 83 ? 19.705 3.679 -47.195 1.00 83.88 83 PHE A O 1
ATOM 696 N N . GLY A 1 84 ? 21.718 2.697 -47.287 1.00 75.94 84 GLY A N 1
ATOM 697 C CA . GLY A 1 84 ? 22.270 3.582 -48.319 1.00 75.94 84 GLY A CA 1
ATOM 698 C C . GLY A 1 84 ? 22.417 5.043 -47.883 1.00 75.94 84 GLY A C 1
ATOM 699 O O . GLY A 1 84 ? 22.482 5.933 -48.729 1.00 75.94 84 GLY A O 1
ATOM 700 N N . LEU A 1 85 ? 22.451 5.297 -46.575 1.00 69.12 85 LEU A N 1
ATOM 701 C CA . LEU A 1 85 ? 22.630 6.628 -46.004 1.00 69.12 85 LEU A CA 1
ATOM 702 C C . LEU A 1 85 ? 24.137 6.896 -45.897 1.00 69.12 85 LEU A C 1
ATOM 704 O O . LEU A 1 85 ? 24.851 6.119 -45.263 1.00 69.12 85 LEU A O 1
ATOM 708 N N . LYS A 1 86 ? 24.621 7.952 -46.558 1.00 62.69 86 LYS A N 1
ATOM 709 C CA . LYS A 1 86 ? 26.019 8.406 -46.461 1.00 62.69 86 LYS A CA 1
ATOM 710 C C . LYS A 1 86 ? 26.263 9.129 -45.140 1.00 62.69 86 LYS A C 1
ATOM 712 O O . LYS A 1 86 ? 25.432 9.996 -44.798 1.00 62.69 86 LYS A O 1
#